Protein AF-D4F536-F1 (afdb_monomer_lite)

Secondary structure (DSSP, 8-state):
--HHHHHHHHHTTS--HHHHHTS--HHHHHHHHTTTSS-HHHHHHHTTSPPP--

Radius of gyration: 10.99 Å; chains: 1; bounding box: 23×29×24 Å

Sequence (54 aa):
MSRRAIYKWIDRGSLPRTEFTGETDYSSRIAKASRGQFSAAEIKRLGKQKLPCD

pLDDT: mean 89.37, std 11.14, range [50.12, 97.31]

Foldseek 3Di:
DDPVVVVVLVVQQADDVCCVVVVDQVLCVVCVVVVNPDHSVRNNVRRVDGPDDD

Organism: NCBI:txid500638

Structure (mmCIF, N/CA/C/O backbone):
data_AF-D4F536-F1
#
_entry.id   AF-D4F536-F1
#
loop_
_atom_site.group_PDB
_atom_site.id
_atom_site.type_symbol
_atom_site.label_atom_id
_atom_site.label_alt_id
_atom_site.label_comp_id
_atom_site.label_asym_id
_atom_site.label_entity_id
_atom_site.label_seq_id
_atom_site.pdbx_PDB_ins_code
_atom_site.Cartn_x
_atom_site.Cartn_y
_atom_site.Cartn_z
_atom_site.occupancy
_atom_site.B_iso_or_equiv
_atom_site.auth_seq_id
_atom_site.auth_comp_id
_atom_site.auth_asym_id
_atom_site.auth_atom_id
_atom_site.pdbx_PDB_model_num
ATOM 1 N N . MET A 1 1 ? -3.558 2.370 -11.332 1.00 67.50 1 MET A N 1
ATOM 2 C CA . MET A 1 1 ? -3.382 0.961 -10.906 1.00 67.50 1 MET A CA 1
ATOM 3 C C . MET A 1 1 ? -4.530 0.134 -11.482 1.00 67.50 1 MET A C 1
ATOM 5 O O . MET A 1 1 ? -5.656 0.607 -11.425 1.00 67.50 1 MET A O 1
ATOM 9 N N . SER A 1 2 ? -4.271 -1.038 -12.070 1.00 85.38 2 SER A N 1
ATOM 10 C CA . SER A 1 2 ? -5.315 -1.878 -12.684 1.00 85.38 2 SER A CA 1
ATOM 11 C C . SER A 1 2 ? -5.799 -2.984 -11.736 1.00 85.38 2 SER A C 1
ATOM 13 O O . SER A 1 2 ? -5.051 -3.427 -10.865 1.00 85.38 2 SER A O 1
ATOM 15 N N . ARG A 1 3 ? -7.024 -3.492 -11.942 1.00 89.00 3 ARG A N 1
ATOM 16 C CA . ARG A 1 3 ? -7.567 -4.650 -11.195 1.00 89.00 3 ARG A CA 1
ATOM 17 C C . ARG A 1 3 ? -6.646 -5.876 -11.261 1.00 89.00 3 ARG A C 1
ATOM 19 O O . ARG A 1 3 ? -6.448 -6.553 -10.262 1.00 89.00 3 ARG A O 1
ATOM 26 N N . ARG A 1 4 ? -5.998 -6.096 -12.412 1.00 90.62 4 ARG A N 1
ATOM 27 C CA . ARG A 1 4 ? -5.017 -7.179 -12.606 1.00 90.62 4 ARG A CA 1
ATOM 28 C C . ARG A 1 4 ? -3.826 -7.088 -11.653 1.00 90.62 4 ARG A C 1
ATOM 30 O O . ARG A 1 4 ? -3.304 -8.120 -11.251 1.00 90.62 4 ARG A O 1
ATOM 37 N N . ALA A 1 5 ? -3.390 -5.880 -11.295 1.00 88.69 5 ALA A N 1
ATOM 38 C CA . ALA A 1 5 ? -2.304 -5.718 -10.337 1.00 88.69 5 ALA A CA 1
ATOM 39 C C . ALA A 1 5 ? -2.726 -6.186 -8.937 1.00 88.69 5 ALA A C 1
ATOM 41 O O . ALA A 1 5 ? -1.949 -6.890 -8.309 1.00 88.69 5 ALA A O 1
ATOM 42 N N . ILE A 1 6 ? -3.963 -5.899 -8.502 1.00 89.25 6 ILE A N 1
ATOM 43 C CA . ILE A 1 6 ? -4.502 -6.392 -7.220 1.00 89.25 6 ILE A CA 1
ATOM 44 C C . ILE A 1 6 ? -4.487 -7.924 -7.193 1.00 89.25 6 ILE A C 1
ATOM 46 O O . ILE A 1 6 ? -4.010 -8.506 -6.226 1.00 89.25 6 ILE A O 1
ATOM 50 N N . TYR A 1 7 ? -4.927 -8.584 -8.270 1.00 91.00 7 TYR A N 1
ATOM 51 C CA . TYR A 1 7 ? -4.912 -10.050 -8.327 1.00 91.00 7 TYR A CA 1
ATOM 52 C C . TYR A 1 7 ? -3.510 -10.634 -8.172 1.00 91.00 7 TYR A C 1
ATOM 54 O O . TYR A 1 7 ? -3.338 -11.574 -7.409 1.00 91.00 7 TYR A O 1
ATOM 62 N N . LYS A 1 8 ? -2.490 -10.032 -8.799 1.00 90.69 8 LYS A N 1
ATOM 63 C CA . LYS A 1 8 ? -1.096 -10.461 -8.594 1.00 90.69 8 LYS A CA 1
ATOM 64 C C . LYS A 1 8 ? -0.636 -10.316 -7.145 1.00 90.69 8 LYS A C 1
ATOM 66 O O . LYS A 1 8 ? 0.262 -11.035 -6.736 1.00 90.69 8 LYS A O 1
ATOM 71 N N . TRP A 1 9 ? -1.174 -9.350 -6.401 1.00 91.19 9 TRP A N 1
ATOM 72 C CA . TRP A 1 9 ? -0.829 -9.142 -4.994 1.00 91.19 9 TRP A CA 1
ATOM 73 C C . TRP A 1 9 ? -1.461 -10.196 -4.098 1.00 91.19 9 TRP A C 1
ATOM 75 O O . TRP A 1 9 ? -0.801 -10.680 -3.187 1.00 91.19 9 TRP A O 1
ATOM 85 N N . ILE A 1 10 ? -2.717 -10.540 -4.389 1.00 89.75 10 ILE A N 1
ATOM 86 C CA . ILE A 1 10 ? -3.459 -11.602 -3.708 1.00 89.75 10 ILE A CA 1
ATOM 87 C C . ILE A 1 10 ? -2.775 -12.947 -3.960 1.00 89.75 10 ILE A C 1
ATOM 89 O O . ILE A 1 10 ? -2.448 -13.636 -3.006 1.00 89.75 10 ILE A O 1
ATOM 93 N N . ASP A 1 11 ? -2.479 -13.259 -5.224 1.00 90.56 11 ASP A N 1
ATOM 94 C CA . ASP A 1 11 ? -1.817 -14.499 -5.650 1.00 90.56 11 ASP A CA 1
ATOM 95 C C . ASP A 1 11 ? -0.466 -14.717 -4.953 1.00 90.56 11 ASP A C 1
ATOM 97 O O . ASP A 1 11 ? -0.198 -15.769 -4.385 1.00 90.56 11 ASP A O 1
ATOM 101 N N . ARG A 1 12 ? 0.376 -13.680 -4.895 1.00 89.31 12 ARG A N 1
ATOM 102 C CA . ARG A 1 12 ? 1.665 -13.755 -4.186 1.00 89.31 12 ARG A CA 1
ATOM 103 C C . ARG A 1 12 ? 1.558 -13.571 -2.665 1.00 89.31 12 ARG A C 1
ATOM 105 O O . ARG A 1 12 ? 2.585 -13.595 -1.987 1.00 89.31 12 ARG A O 1
ATOM 112 N N . GLY A 1 13 ? 0.368 -13.255 -2.155 1.00 90.81 13 GLY A N 1
ATOM 113 C CA . GLY A 1 13 ? 0.124 -12.922 -0.754 1.00 90.81 13 GLY A CA 1
ATOM 114 C C . GLY A 1 13 ? 0.909 -11.716 -0.227 1.00 90.81 13 GLY A C 1
ATOM 115 O O . GLY A 1 13 ? 1.212 -11.679 0.955 1.00 90.81 13 GLY A O 1
ATOM 116 N N . SER A 1 14 ? 1.293 -10.749 -1.068 1.00 93.56 14 SER A N 1
ATOM 117 C CA . SER A 1 14 ? 2.166 -9.636 -0.655 1.00 93.56 14 SER A CA 1
ATOM 118 C C . SER A 1 14 ? 1.867 -8.318 -1.377 1.00 93.56 14 SER A C 1
ATOM 120 O O . SER A 1 14 ? 1.290 -8.287 -2.468 1.00 93.56 14 SER A O 1
ATOM 122 N N . LEU A 1 15 ? 2.268 -7.190 -0.788 1.00 94.25 15 LEU A N 1
ATOM 123 C CA . LEU A 1 15 ? 2.195 -5.851 -1.389 1.00 94.25 15 LEU A CA 1
ATOM 124 C C . LEU A 1 15 ? 3.342 -5.624 -2.388 1.00 94.25 15 LEU A C 1
ATOM 126 O O . LEU A 1 15 ? 4.323 -6.372 -2.399 1.00 94.25 15 LEU A O 1
ATOM 130 N N . PRO A 1 16 ? 3.208 -4.675 -3.338 1.00 93.88 16 PRO A N 1
ATOM 131 C CA . PRO A 1 16 ? 4.194 -4.549 -4.405 1.00 93.88 16 PRO A CA 1
ATOM 132 C C . PRO A 1 16 ? 5.499 -4.019 -3.844 1.00 93.88 16 PRO A C 1
ATOM 134 O O . PRO A 1 16 ? 5.497 -3.278 -2.871 1.00 93.88 16 PRO A O 1
ATOM 137 N N . ARG A 1 17 ? 6.618 -4.349 -4.495 1.00 93.50 17 ARG A N 1
ATOM 138 C CA . ARG A 1 17 ? 7.937 -3.836 -4.103 1.00 93.50 17 ARG A CA 1
ATOM 139 C C . ARG A 1 17 ? 7.935 -2.311 -3.933 1.00 93.50 17 ARG A C 1
ATOM 141 O O . ARG A 1 17 ? 8.558 -1.817 -3.002 1.00 93.50 17 ARG A O 1
ATOM 148 N N . THR A 1 18 ? 7.179 -1.611 -4.779 1.00 94.88 18 THR A N 1
ATOM 149 C CA . THR A 1 18 ? 6.992 -0.155 -4.753 1.00 94.88 18 THR A CA 1
ATOM 150 C C . THR A 1 18 ? 6.453 0.374 -3.418 1.00 94.88 18 THR A C 1
ATOM 152 O O . THR A 1 18 ? 6.75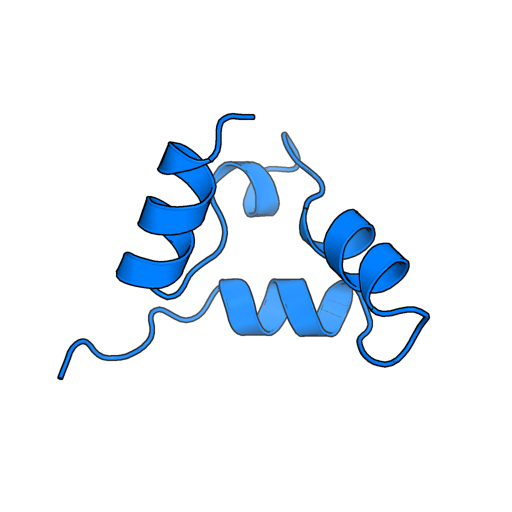8 1.496 -3.034 1.00 94.88 18 THR A O 1
ATOM 155 N N . GLU A 1 19 ? 5.709 -0.439 -2.657 1.00 95.50 19 GLU A N 1
ATOM 156 C CA . GLU A 1 19 ? 5.252 -0.106 -1.297 1.00 95.50 19 GLU A CA 1
ATOM 157 C C . GLU A 1 19 ? 6.421 0.015 -0.312 1.00 95.50 19 GLU A C 1
ATOM 159 O O . GLU A 1 19 ? 6.418 0.814 0.628 1.00 95.50 19 GLU A O 1
ATOM 164 N N . PHE A 1 20 ? 7.436 -0.821 -0.512 1.00 93.12 20 PHE A N 1
ATOM 165 C CA . PHE A 1 20 ? 8.592 -0.919 0.368 1.00 93.12 20 PHE A CA 1
ATOM 166 C C . PHE A 1 20 ? 9.724 0.014 -0.060 1.00 93.12 20 PHE A C 1
ATOM 168 O O . PHE A 1 20 ? 10.520 0.397 0.790 1.00 93.12 20 PHE A O 1
ATOM 175 N N . THR A 1 21 ? 9.770 0.414 -1.333 1.00 94.62 21 THR A N 1
ATOM 176 C CA . THR A 1 21 ? 10.670 1.473 -1.819 1.00 94.62 21 THR A CA 1
ATOM 177 C C . THR A 1 21 ? 10.088 2.878 -1.650 1.00 94.62 21 THR A C 1
ATOM 179 O O . THR A 1 21 ? 10.820 3.848 -1.792 1.00 94.62 21 THR A O 1
ATOM 182 N N . GLY A 1 22 ? 8.800 3.002 -1.303 1.00 92.88 22 GLY A N 1
ATOM 183 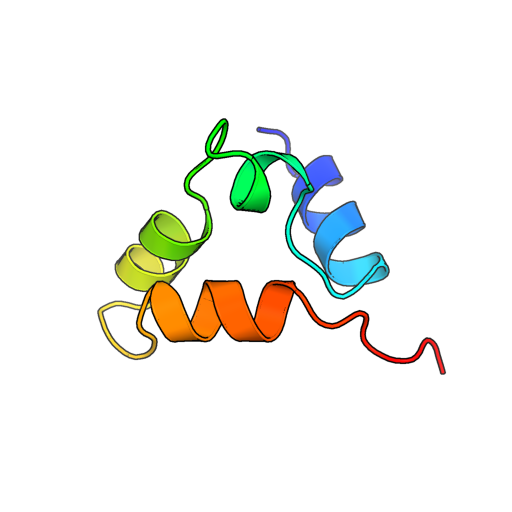C CA . GLY A 1 22 ? 8.131 4.289 -1.076 1.00 92.88 22 GLY A CA 1
ATOM 184 C C . GLY A 1 22 ? 7.578 4.950 -2.343 1.00 92.88 22 GLY A C 1
ATOM 185 O O . GLY A 1 22 ? 7.028 6.042 -2.272 1.00 92.88 22 GLY A O 1
ATOM 186 N N . GLU A 1 23 ? 7.668 4.283 -3.493 1.00 96.25 23 GLU A N 1
ATOM 187 C CA . GLU A 1 23 ? 7.050 4.725 -4.751 1.00 96.25 23 GLU A CA 1
ATOM 188 C C . GLU A 1 23 ? 5.515 4.641 -4.708 1.00 96.25 23 GLU A C 1
ATOM 190 O O . GLU A 1 23 ? 4.820 5.343 -5.443 1.00 96.25 23 GLU A O 1
ATOM 195 N N . THR A 1 24 ? 4.967 3.765 -3.860 1.00 95.00 24 THR A N 1
ATOM 196 C CA . THR A 1 24 ? 3.525 3.644 -3.631 1.00 95.00 24 THR A CA 1
ATOM 197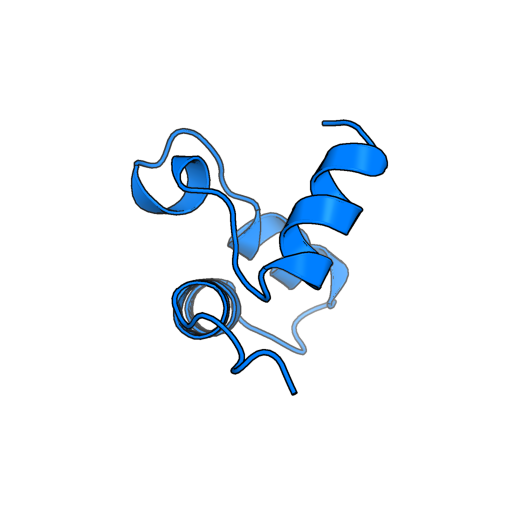 C C . THR A 1 24 ? 3.188 3.601 -2.146 1.00 95.00 24 THR A C 1
ATOM 199 O O . THR A 1 24 ? 4.000 3.171 -1.333 1.00 95.00 24 THR A O 1
ATOM 202 N N . ASP A 1 25 ? 1.957 4.003 -1.826 1.00 95.81 25 ASP A N 1
ATOM 203 C CA . ASP A 1 25 ? 1.403 4.036 -0.467 1.00 95.81 25 ASP A CA 1
ATOM 204 C C . ASP A 1 25 ? 0.023 3.351 -0.425 1.00 95.81 25 ASP A C 1
ATOM 206 O O . ASP A 1 25 ? -1.040 3.948 -0.233 1.00 95.81 25 ASP A O 1
ATOM 210 N N . TYR A 1 26 ? 0.007 2.062 -0.743 1.00 95.12 26 TYR A N 1
ATOM 211 C CA . TYR A 1 26 ? -1.191 1.235 -0.722 1.00 95.12 26 TYR A CA 1
ATOM 212 C C . TYR A 1 26 ? -1.631 0.893 0.689 1.00 95.12 26 TYR A C 1
ATOM 214 O O . TYR A 1 26 ? -2.836 0.825 0.929 1.00 95.12 26 TYR A O 1
ATOM 222 N N . SER A 1 27 ? -0.695 0.713 1.621 1.00 95.62 27 SER A N 1
ATOM 223 C CA . SER A 1 27 ? -1.037 0.398 3.006 1.00 95.62 27 SER A CA 1
ATOM 224 C C . SER A 1 27 ? -1.920 1.479 3.640 1.00 95.62 27 SER A C 1
ATOM 226 O O . SER A 1 27 ? -2.960 1.147 4.213 1.00 95.62 27 SER A O 1
ATOM 228 N N . SER A 1 28 ? -1.617 2.764 3.431 1.00 96.25 28 SER A N 1
ATOM 229 C CA . SER A 1 28 ? -2.454 3.870 3.924 1.00 96.25 28 SER A CA 1
ATOM 230 C C . SER A 1 28 ? -3.811 3.948 3.234 1.00 96.25 28 SER A C 1
ATOM 232 O O . SER A 1 28 ? -4.836 4.198 3.872 1.00 96.25 28 SER A O 1
ATOM 234 N N . ARG A 1 29 ? -3.862 3.683 1.925 1.00 94.81 29 ARG A N 1
ATOM 235 C CA . ARG A 1 29 ? -5.125 3.663 1.169 1.00 94.81 29 ARG A CA 1
ATOM 236 C C . ARG A 1 29 ? -6.051 2.546 1.638 1.00 94.81 29 ARG A C 1
ATOM 238 O O . ARG A 1 29 ? -7.251 2.777 1.777 1.00 94.81 29 ARG A O 1
ATOM 245 N N . ILE A 1 30 ? -5.500 1.360 1.888 1.00 94.19 30 ILE A N 1
ATOM 246 C CA . ILE A 1 30 ? -6.244 0.211 2.410 1.00 94.19 30 ILE A CA 1
ATOM 247 C C . ILE A 1 30 ? -6.712 0.504 3.842 1.00 94.19 30 ILE A C 1
ATOM 249 O O . ILE A 1 30 ? -7.882 0.288 4.137 1.00 94.19 30 ILE A O 1
ATOM 253 N N . ALA A 1 31 ? -5.863 1.084 4.698 1.00 96.56 31 ALA A N 1
ATOM 254 C CA . ALA A 1 31 ? -6.242 1.489 6.057 1.00 96.56 31 ALA A CA 1
ATOM 255 C C . ALA A 1 31 ? -7.423 2.477 6.061 1.00 96.56 31 ALA A C 1
ATOM 257 O O . ALA A 1 31 ? -8.403 2.298 6.788 1.00 96.56 31 ALA A O 1
ATOM 258 N N . LYS A 1 32 ? -7.379 3.488 5.182 1.00 96.56 32 LYS A N 1
ATOM 259 C CA . LYS A 1 32 ? -8.474 4.453 5.011 1.00 96.56 32 LYS A CA 1
ATOM 260 C C . LYS A 1 32 ? -9.757 3.779 4.521 1.00 96.56 32 LYS A C 1
ATOM 262 O O . LYS A 1 32 ? -10.832 4.063 5.044 1.00 96.56 32 LYS A O 1
ATOM 267 N N . ALA A 1 33 ? -9.654 2.878 3.543 1.00 95.44 33 ALA A N 1
ATOM 268 C CA . ALA A 1 33 ? -10.797 2.116 3.033 1.00 95.44 33 ALA A CA 1
ATOM 269 C C . ALA A 1 33 ? -11.397 1.181 4.096 1.00 95.44 33 ALA A C 1
ATOM 271 O O . ALA A 1 33 ? -12.609 0.983 4.129 1.00 95.44 33 ALA A O 1
ATOM 272 N N . SER A 1 34 ? -10.555 0.679 4.999 1.00 95.19 34 SER A N 1
ATOM 273 C CA . SER A 1 34 ? -10.931 -0.136 6.153 1.00 95.19 34 SER A CA 1
ATOM 274 C C . SER A 1 34 ? -11.661 0.657 7.252 1.00 95.19 34 SER A C 1
ATOM 276 O O . SER A 1 34 ? -12.170 0.078 8.208 1.00 95.19 34 SER A O 1
ATOM 278 N N . ARG A 1 35 ? -11.754 1.992 7.135 1.00 95.12 35 ARG A N 1
ATOM 279 C CA . ARG A 1 35 ? -12.390 2.873 8.135 1.00 95.12 35 ARG A CA 1
ATOM 280 C C . ARG A 1 35 ? -11.810 2.686 9.544 1.00 95.12 35 ARG A C 1
ATOM 282 O O . ARG A 1 35 ? -12.533 2.754 10.530 1.00 95.12 35 ARG A O 1
ATOM 289 N N . GLY A 1 36 ? -10.500 2.448 9.624 1.00 89.56 36 GLY A N 1
ATOM 290 C CA 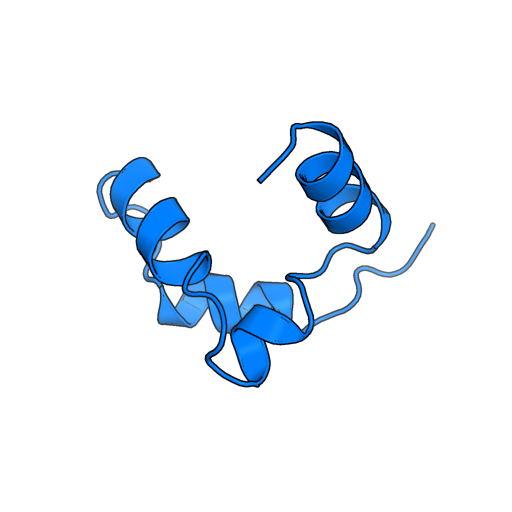. GLY A 1 36 ? -9.781 2.336 10.893 1.00 89.56 36 GLY A CA 1
ATOM 291 C C . GLY A 1 36 ? -9.760 0.947 11.533 1.00 89.56 36 GLY A C 1
ATOM 292 O O . GLY A 1 36 ? -9.189 0.830 12.609 1.00 89.56 36 GLY A O 1
ATOM 293 N N . GLN A 1 37 ? -10.293 -0.111 10.899 1.00 96.31 37 GLN A N 1
ATOM 294 C CA . GLN A 1 37 ? -10.137 -1.471 11.455 1.00 96.31 37 GLN A CA 1
ATOM 295 C C . GLN A 1 37 ? -8.686 -1.969 11.395 1.00 96.31 37 GLN A C 1
ATOM 297 O O . GLN A 1 37 ? -8.302 -2.833 12.172 1.00 96.31 37 GLN A O 1
ATOM 302 N N . PHE A 1 38 ? -7.881 -1.426 10.475 1.00 95.88 38 PHE A N 1
ATOM 303 C CA . PHE A 1 38 ? -6.466 -1.763 10.332 1.00 95.88 38 PHE A CA 1
ATOM 304 C C . PHE A 1 38 ? -5.637 -0.495 10.157 1.00 95.88 38 PHE A C 1
ATOM 306 O O . PHE A 1 38 ? -6.018 0.397 9.390 1.00 95.88 38 PHE A O 1
ATOM 313 N N . SER A 1 39 ? -4.477 -0.435 10.809 1.00 97.31 39 SER A N 1
ATOM 314 C CA . SER A 1 39 ? -3.490 0.614 10.564 1.00 97.31 39 SER A CA 1
ATOM 315 C C . SER A 1 39 ? -2.664 0.332 9.304 1.00 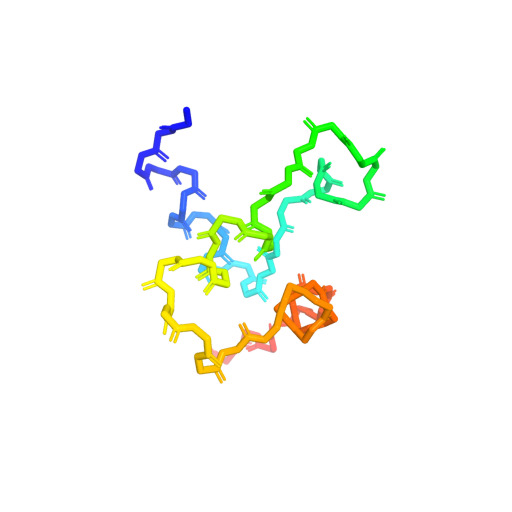97.31 39 SER A C 1
ATOM 317 O O . SER A 1 39 ? -2.450 -0.816 8.901 1.00 97.31 39 SER A O 1
ATOM 319 N N . ALA A 1 40 ? -2.134 1.392 8.690 1.00 96.38 40 ALA A N 1
ATOM 320 C CA . ALA A 1 40 ? -1.225 1.265 7.550 1.00 96.38 40 ALA A CA 1
ATOM 321 C C . ALA A 1 40 ? 0.024 0.440 7.910 1.00 96.38 40 ALA A C 1
ATOM 323 O O . ALA A 1 40 ? 0.469 -0.398 7.128 1.00 96.38 40 ALA A O 1
ATOM 324 N N . ALA A 1 41 ? 0.554 0.618 9.123 1.00 95.75 41 ALA A N 1
ATOM 325 C CA . ALA A 1 41 ? 1.708 -0.131 9.609 1.00 95.75 41 ALA A CA 1
ATOM 326 C C . ALA A 1 41 ? 1.430 -1.642 9.690 1.00 95.75 41 ALA A C 1
ATOM 328 O O . ALA A 1 41 ? 2.268 -2.442 9.268 1.00 95.75 41 ALA A O 1
ATOM 329 N N . GLU A 1 42 ? 0.251 -2.045 10.175 1.00 95.62 42 GLU A N 1
ATOM 330 C CA . GLU A 1 42 ? -0.156 -3.454 10.214 1.00 95.62 42 GLU A CA 1
ATOM 331 C C . GLU A 1 42 ? -0.289 -4.041 8.812 1.00 95.62 42 GLU A C 1
ATOM 333 O O . GLU A 1 42 ? 0.298 -5.086 8.531 1.00 95.62 42 GLU A O 1
ATOM 338 N N . ILE A 1 43 ? -0.977 -3.338 7.908 1.00 95.38 43 ILE A N 1
ATOM 339 C CA . ILE A 1 43 ? -1.144 -3.771 6.515 1.00 95.38 43 ILE A CA 1
ATOM 340 C C . ILE A 1 43 ? 0.217 -3.910 5.822 1.00 95.38 43 ILE A C 1
ATOM 342 O O . ILE A 1 43 ? 0.469 -4.907 5.146 1.00 95.38 43 ILE A O 1
ATOM 346 N N . LYS A 1 44 ? 1.123 -2.943 6.013 1.00 95.00 44 LYS A N 1
ATOM 347 C CA . LYS A 1 44 ? 2.469 -2.965 5.426 1.00 95.00 44 LYS A CA 1
ATOM 348 C C . LYS A 1 44 ? 3.315 -4.112 5.974 1.00 95.00 44 LYS A C 1
ATOM 350 O O . LYS A 1 44 ? 4.028 -4.762 5.211 1.00 95.00 44 LYS A O 1
ATOM 355 N N . ARG A 1 45 ? 3.225 -4.383 7.281 1.00 94.25 45 ARG A N 1
ATOM 356 C CA . ARG A 1 45 ? 3.922 -5.498 7.936 1.00 94.25 45 ARG A CA 1
ATOM 357 C C . ARG A 1 45 ? 3.434 -6.847 7.409 1.00 94.25 45 ARG A C 1
ATOM 359 O O . ARG A 1 45 ? 4.264 -7.671 7.035 1.00 94.25 45 ARG A O 1
ATOM 366 N N . LEU A 1 46 ? 2.117 -7.052 7.345 1.00 91.88 46 LEU A N 1
ATOM 367 C CA . LEU A 1 46 ? 1.513 -8.286 6.833 1.00 91.88 46 LEU A CA 1
ATOM 368 C C . LEU A 1 46 ? 1.821 -8.478 5.345 1.00 91.88 46 LEU A C 1
ATOM 370 O O . LEU A 1 46 ? 2.260 -9.545 4.938 1.00 91.88 46 LEU A O 1
ATOM 374 N N . GLY A 1 47 ? 1.715 -7.412 4.550 1.00 91.50 47 GLY A N 1
ATOM 375 C CA . GLY A 1 47 ? 2.003 -7.437 3.118 1.00 91.50 47 GLY A CA 1
ATOM 376 C C . GLY A 1 47 ? 3.470 -7.670 2.748 1.00 91.50 47 GLY A C 1
ATOM 377 O O . GLY A 1 47 ? 3.763 -7.789 1.562 1.00 91.50 47 GLY A O 1
ATOM 378 N N . LYS A 1 48 ? 4.402 -7.700 3.712 1.00 87.75 48 LYS A N 1
ATOM 379 C CA . LYS A 1 48 ? 5.811 -8.069 3.487 1.00 87.75 48 LYS A CA 1
ATOM 380 C C . LYS A 1 48 ? 6.015 -9.586 3.498 1.00 87.75 48 LYS A C 1
ATOM 382 O O . LYS A 1 48 ? 6.969 -10.073 2.893 1.00 87.75 48 LYS A O 1
ATOM 387 N N . GLN A 1 49 ? 5.156 -10.319 4.201 1.00 79.31 49 GLN A N 1
ATOM 388 C CA . GLN A 1 49 ? 5.223 -11.773 4.264 1.00 79.31 49 GLN A CA 1
ATOM 389 C C . GLN A 1 49 ? 4.669 -12.345 2.959 1.00 79.31 49 GLN A C 1
ATOM 391 O O . GLN A 1 49 ? 3.684 -11.845 2.430 1.00 79.31 49 GLN A O 1
ATOM 396 N N . LYS A 1 50 ? 5.322 -13.369 2.410 1.00 68.25 50 LYS A N 1
ATOM 397 C CA . LYS A 1 50 ? 4.738 -14.177 1.340 1.00 68.25 50 LYS A CA 1
ATOM 398 C C . LYS A 1 50 ? 3.866 -15.213 2.042 1.00 68.25 50 LYS A C 1
ATOM 400 O O . LYS A 1 50 ? 4.409 -15.959 2.857 1.00 68.25 50 LYS A O 1
ATOM 405 N N . LEU A 1 51 ? 2.554 -15.238 1.791 1.00 63.22 51 LEU A N 1
ATOM 406 C CA . LEU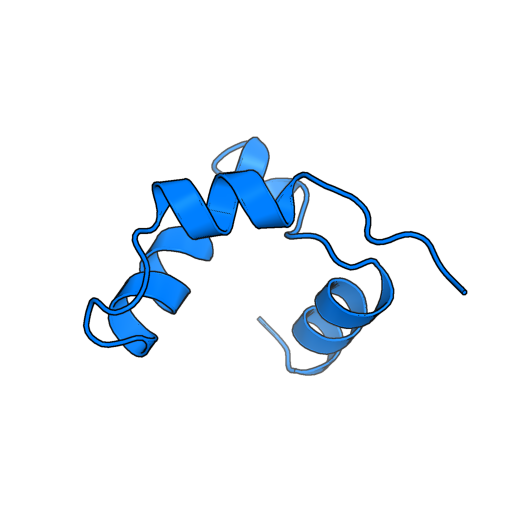 A 1 51 ? 1.762 -16.378 2.260 1.00 63.22 51 LEU A CA 1
ATOM 407 C C . LEU A 1 51 ? 2.351 -17.656 1.633 1.00 63.22 51 LEU A C 1
ATOM 409 O O . LEU A 1 51 ? 2.727 -17.619 0.455 1.00 63.22 51 LEU A O 1
ATOM 413 N N . PRO A 1 52 ? 2.496 -18.752 2.397 1.00 57.47 52 PRO A N 1
ATOM 414 C CA . PRO A 1 52 ? 2.856 -20.033 1.812 1.00 57.47 52 PRO A CA 1
ATOM 415 C C . PRO A 1 52 ? 1.806 -20.389 0.755 1.00 57.47 52 PRO A C 1
ATOM 417 O O . PRO A 1 52 ? 0.607 -20.265 0.992 1.00 57.47 52 PRO A O 1
ATOM 420 N N . CYS A 1 53 ? 2.279 -20.726 -0.444 1.00 53.16 53 CYS A N 1
ATOM 421 C CA . CYS A 1 53 ? 1.437 -21.299 -1.481 1.00 53.16 53 CYS A CA 1
ATOM 422 C C . CYS A 1 53 ? 1.178 -22.752 -1.065 1.00 53.16 53 CYS A C 1
ATOM 424 O O . CYS A 1 53 ? 2.099 -23.558 -1.188 1.00 53.16 53 CYS A O 1
ATOM 426 N N . ASP A 1 54 ? -0.004 -23.043 -0.521 1.00 50.12 54 ASP A N 1
ATOM 427 C CA . ASP A 1 54 ? -0.554 -24.405 -0.497 1.00 50.12 54 ASP A CA 1
ATOM 428 C C . ASP A 1 54 ? -1.198 -24.724 -1.856 1.00 50.12 54 ASP A C 1
ATOM 430 O O . ASP A 1 54 ? -1.877 -23.823 -2.413 1.00 50.12 54 ASP A O 1
#